Protein AF-A0A1E1W9E9-F1 (afdb_monomer)

Mean predicted aligned error: 6.38 Å

InterPro domains:
  IPR001298 Filamin/ABP280 repeat [SM00557] (3-103)
  IPR013783 Immunoglobulin-like fold [G3DSA:2.60.40.10] (2-105)
  IPR014756 Immunoglobulin E-set [SSF81296] (5-103)
  IPR017868 Filamin/ABP280 repeat-like [PF00630] (10-96)
  IPR017868 Filamin/ABP280 repeat-like [PS50194] (1-100)

Sequence (106 aa):
VSAPARVIGAGAGETPDKVSVGDAYTFSVDSPASPHVEVLGPARRPVPVQVSAEETIGENEASKRYTISFVPVDVGDHSIEVRAGAMGGHVEGSPFLVKAYSAARV

Solvent-accessible surface area (backbone atoms only — not comparable to full-atom values): 5953 Å² total; per-residue (Å²): 132,82,61,84,31,29,55,39,92,45,48,86,56,99,60,65,42,76,44,44,42,74,43,76,48,70,36,35,31,43,22,67,50,73,63,38,73,47,36,28,39,68,85,69,44,80,45,74,69,47,80,44,81,45,87,65,93,56,99,55,92,54,55,36,41,32,44,36,36,35,55,44,84,56,71,36,54,26,44,39,42,38,20,51,23,94,88,44,59,68,21,50,61,40,68,35,47,38,38,26,38,65,68,90,74,114

Secondary structure (DSSP, 8-state):
-PPPPEEESSS-SSSPEEEETTSPEEEEEEESSPPEEEEE-TTS-B--EEEEEE---SS-TT-EEEEEEE---SSEEEEEEEESSSS--BPBT-SEEEEEE-GGG-

Foldseek 3Di:
DQDFKAKAPALPDPDHAEDEAQDKDKTKMKAQDFKDKWKADPVRDTFDKDKDWDAPPDPPNRITMIMMITGHHDFAKMWMFIARDDPGDTGHSPTGIYGYDHPVVD

pLDDT: mean 84.81, std 14.07, range [47.34, 97.38]

Organism: Pectinophora gossypiella (NCBI:txid13191)

Radius of gyration: 14.18 Å; Cα contacts (8 Å, |Δi|>4): 255; chains: 1; bounding box: 40×26×45 Å

Nearest PDB structures (foldseek):
  7xad-assembly1_A  TM=7.398E-01  e=1.220E-01  Homo sapiens
  8aom-assembly1_A  TM=7.118E-01  e=7.169E-02  Homo sapiens
  7tps-assembly1_B  TM=6.096E-01  e=7.560E-02  Homo sapiens
  7ram-assembly1_D  TM=5.061E-01  e=7.973E-02  Homo sapiens
  7xad-assembly4_H  TM=5.545E-01  e=1.771E-01  Homo sapiens

Structure (mmCIF, N/CA/C/O backbone):
data_AF-A0A1E1W9E9-F1
#
_entry.id   AF-A0A1E1W9E9-F1
#
loop_
_atom_site.group_PDB
_atom_site.id
_atom_site.type_symbol
_atom_site.label_atom_id
_atom_site.label_alt_id
_atom_site.label_comp_id
_atom_site.label_asym_id
_atom_site.label_entity_id
_atom_site.label_seq_id
_atom_site.pdbx_PDB_ins_code
_atom_site.Cartn_x
_atom_site.Cartn_y
_atom_site.Cartn_z
_atom_site.occupancy
_atom_site.B_iso_or_equiv
_atom_site.auth_seq_id
_atom_site.auth_comp_id
_atom_site.auth_asym_id
_atom_site.auth_atom_id
_atom_site.pdbx_PDB_model_num
ATOM 1 N N . VAL A 1 1 ? 14.653 -7.912 -22.695 1.00 47.34 1 VAL 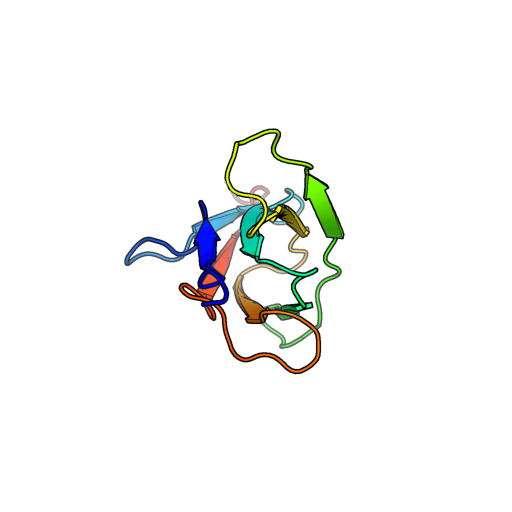A N 1
ATOM 2 C CA . VAL A 1 1 ? 13.427 -8.265 -21.943 1.00 47.34 1 VAL A CA 1
ATOM 3 C C . VAL A 1 1 ? 13.318 -7.284 -20.788 1.00 47.34 1 VAL A C 1
ATOM 5 O O . VAL A 1 1 ? 14.333 -7.055 -20.146 1.00 47.34 1 VAL A O 1
ATOM 8 N N . SER A 1 2 ? 12.187 -6.600 -20.604 1.00 52.44 2 SER A N 1
ATOM 9 C CA . SER A 1 2 ? 12.008 -5.735 -19.427 1.00 52.44 2 SER A CA 1
ATOM 10 C C . SER A 1 2 ? 11.848 -6.647 -18.210 1.00 52.44 2 SER A C 1
ATOM 12 O O . SER A 1 2 ? 11.147 -7.655 -18.309 1.00 52.44 2 SER A O 1
ATOM 14 N N . ALA A 1 3 ? 12.560 -6.377 -17.119 1.00 58.84 3 ALA A N 1
ATOM 15 C CA . ALA A 1 3 ? 12.430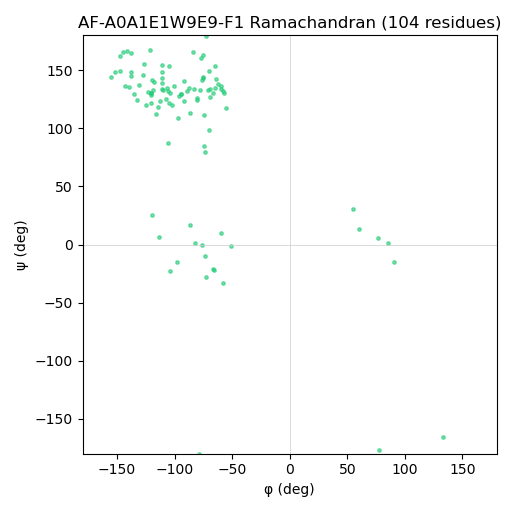 -7.171 -15.904 1.00 58.84 3 ALA A CA 1
ATOM 16 C C . ALA A 1 3 ? 10.988 -7.059 -15.364 1.00 58.84 3 ALA A C 1
ATOM 18 O O . ALA A 1 3 ? 10.414 -5.966 -15.409 1.00 58.84 3 ALA A O 1
ATOM 19 N N . PRO A 1 4 ? 10.373 -8.159 -14.894 1.00 72.12 4 PRO A N 1
ATOM 20 C CA . PRO A 1 4 ? 9.010 -8.114 -14.381 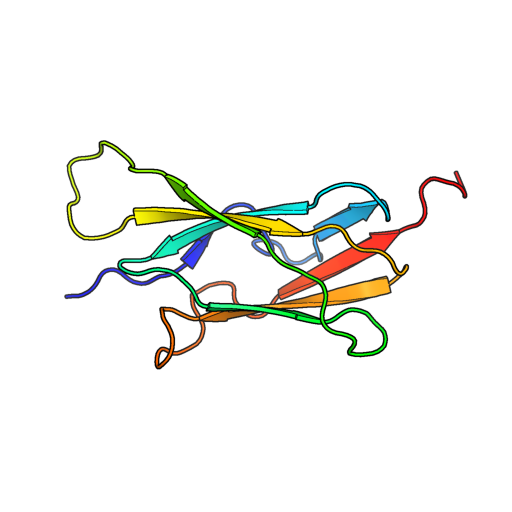1.00 72.12 4 PRO A CA 1
ATOM 21 C C . PRO A 1 4 ? 8.960 -7.286 -13.092 1.00 72.12 4 PRO A C 1
ATOM 23 O O . PRO A 1 4 ? 9.759 -7.493 -12.180 1.00 72.12 4 PRO A O 1
ATOM 26 N N . ALA A 1 5 ? 8.017 -6.345 -13.027 1.00 86.81 5 ALA A N 1
ATOM 27 C CA . ALA A 1 5 ? 7.777 -5.564 -11.823 1.00 86.81 5 ALA A CA 1
ATOM 28 C C . ALA A 1 5 ? 7.016 -6.398 -10.780 1.00 86.81 5 ALA A C 1
ATOM 30 O O . ALA A 1 5 ? 6.109 -7.157 -11.140 1.00 86.81 5 ALA A O 1
ATOM 31 N N . ARG A 1 6 ? 7.354 -6.242 -9.495 1.00 89.81 6 ARG A N 1
ATOM 32 C CA . ARG A 1 6 ? 6.777 -7.035 -8.393 1.00 89.81 6 ARG A CA 1
ATOM 33 C C . ARG A 1 6 ? 6.761 -6.294 -7.060 1.00 89.81 6 ARG A C 1
ATOM 35 O O . ARG A 1 6 ? 7.670 -5.513 -6.777 1.00 89.81 6 ARG A O 1
ATOM 42 N N . VAL A 1 7 ? 5.757 -6.581 -6.235 1.00 90.75 7 VAL A N 1
ATOM 43 C CA . VAL A 1 7 ? 5.676 -6.152 -4.829 1.00 90.75 7 VAL A CA 1
ATOM 44 C C . VAL A 1 7 ? 6.618 -6.998 -3.964 1.00 90.75 7 VAL A C 1
ATOM 46 O O . VAL A 1 7 ? 6.817 -8.185 -4.212 1.00 90.75 7 VAL A O 1
ATOM 49 N N . ILE A 1 8 ? 7.223 -6.380 -2.950 1.00 88.81 8 ILE A N 1
ATOM 50 C CA . ILE A 1 8 ? 8.216 -6.975 -2.054 1.00 88.81 8 ILE A CA 1
ATOM 51 C C . ILE A 1 8 ? 7.887 -6.587 -0.617 1.00 88.81 8 ILE A C 1
ATOM 53 O O . ILE A 1 8 ? 7.718 -5.410 -0.299 1.00 88.81 8 ILE A O 1
ATOM 57 N N . GLY A 1 9 ? 7.843 -7.590 0.261 1.00 79.06 9 GLY A N 1
ATOM 58 C CA . GLY A 1 9 ? 7.606 -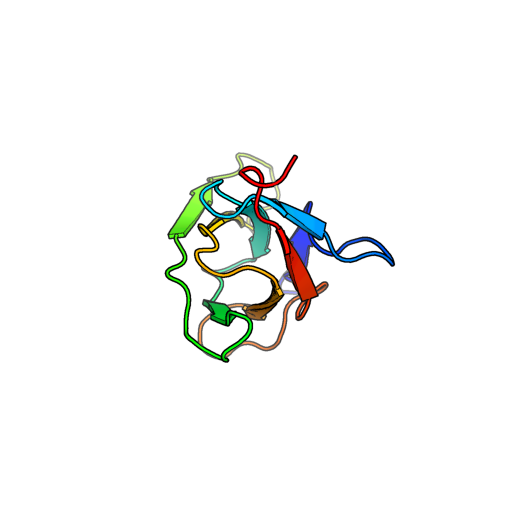7.392 1.692 1.00 79.06 9 GLY A CA 1
ATOM 59 C C . GLY A 1 9 ? 6.150 -7.108 2.068 1.00 79.06 9 GLY A C 1
ATOM 60 O O . GLY A 1 9 ? 5.892 -6.861 3.238 1.00 79.06 9 GLY A O 1
ATOM 61 N N . ALA A 1 10 ? 5.220 -7.169 1.111 1.00 78.00 10 ALA A N 1
ATOM 62 C CA . ALA A 1 10 ? 3.789 -6.986 1.328 1.00 78.00 10 ALA A CA 1
ATOM 63 C C . ALA A 1 10 ? 2.966 -8.003 0.542 1.00 78.00 10 ALA A C 1
ATOM 65 O O . ALA A 1 10 ? 3.351 -8.375 -0.569 1.00 78.00 10 ALA A O 1
ATOM 66 N N . GLY A 1 11 ? 1.847 -8.450 1.120 1.00 63.34 11 GLY A N 1
ATOM 67 C CA . GLY A 1 11 ? 0.859 -9.290 0.426 1.00 63.34 11 GLY A CA 1
ATOM 68 C C . GLY A 1 11 ? 1.388 -10.639 -0.090 1.00 63.34 11 GLY A C 1
ATOM 69 O O . GLY A 1 11 ? 0.729 -11.289 -0.893 1.00 63.34 11 GLY A O 1
ATOM 70 N N . ALA A 1 12 ? 2.574 -11.066 0.356 1.00 58.44 12 ALA A N 1
ATOM 71 C CA . ALA A 1 12 ? 3.251 -12.278 -0.110 1.00 58.44 12 ALA A CA 1
ATOM 72 C C . ALA A 1 12 ? 2.752 -13.569 0.575 1.00 58.44 12 ALA A C 1
ATOM 74 O O . ALA A 1 12 ? 3.286 -14.646 0.317 1.00 58.44 12 ALA A O 1
ATOM 75 N N . GLY A 1 13 ? 1.763 -13.468 1.469 1.00 63.09 13 GLY A N 1
ATOM 76 C CA . GLY A 1 13 ? 1.211 -14.587 2.233 1.00 63.09 13 GLY A CA 1
ATOM 77 C C . GLY A 1 13 ? -0.286 -14.794 2.005 1.00 63.09 13 GLY A C 1
ATOM 78 O O . GLY A 1 13 ? -0.980 -13.936 1.471 1.00 63.09 13 GLY A O 1
ATOM 79 N N . GLU A 1 14 ? -0.799 -15.941 2.459 1.00 70.38 14 GLU A N 1
ATOM 80 C CA . GLU A 1 14 ? -2.234 -16.277 2.400 1.00 70.38 14 GLU A CA 1
ATOM 81 C C . GLU A 1 14 ? -3.095 -15.377 3.303 1.00 70.38 14 GLU A C 1
ATOM 83 O O . GLU A 1 14 ? -4.304 -15.255 3.109 1.00 70.38 14 GLU A O 1
ATOM 88 N N . THR A 1 15 ? -2.481 -14.740 4.304 1.00 76.62 15 THR A N 1
ATOM 89 C CA . THR A 1 15 ? -3.152 -13.812 5.215 1.00 76.62 15 THR A CA 1
ATOM 90 C C . THR A 1 15 ? -2.872 -12.363 4.830 1.00 76.62 15 THR A C 1
ATOM 92 O O . THR A 1 15 ? -1.708 -12.036 4.601 1.00 76.62 15 THR A O 1
ATOM 95 N N . PRO A 1 16 ? -3.885 -11.476 4.845 1.00 81.81 16 PRO A N 1
ATOM 96 C CA . PRO A 1 16 ? -3.666 -10.056 4.615 1.00 81.81 16 PRO A CA 1
ATOM 97 C C . PRO A 1 16 ? -2.791 -9.467 5.721 1.00 81.81 16 PRO A C 1
ATOM 99 O O . PRO A 1 16 ? -2.945 -9.805 6.904 1.00 81.81 16 PRO A O 1
ATOM 102 N N . ASP A 1 17 ? -1.918 -8.547 5.330 1.00 89.12 17 ASP A N 1
ATOM 103 C CA . ASP A 1 17 ? -1.057 -7.842 6.269 1.00 89.12 17 ASP A CA 1
ATOM 104 C C . ASP A 1 17 ? -1.895 -6.986 7.218 1.00 89.12 17 ASP A C 1
ATOM 106 O O . ASP A 1 17 ? -3.009 -6.566 6.896 1.00 89.12 17 ASP A O 1
ATOM 110 N N . LYS A 1 18 ? -1.372 -6.735 8.418 1.00 91.50 18 LYS A N 1
ATOM 111 C CA . LYS A 1 18 ? -2.069 -5.978 9.462 1.00 91.50 18 LYS A CA 1
ATOM 112 C C . LYS A 1 18 ? -1.274 -4.739 9.831 1.00 91.50 18 LYS A C 1
ATOM 114 O O . LYS A 1 18 ? -0.055 -4.804 9.944 1.00 91.50 18 LYS A O 1
ATOM 119 N N . VAL A 1 19 ? -1.974 -3.640 10.077 1.00 93.31 19 VAL A N 1
ATOM 120 C CA . VAL A 1 19 ? -1.370 -2.371 10.503 1.00 93.31 19 VAL A CA 1
ATOM 121 C C . VAL A 1 19 ? -2.313 -1.618 11.438 1.00 93.31 19 VAL A C 1
ATOM 123 O O . VAL A 1 19 ? -3.534 -1.742 11.320 1.00 93.31 19 VAL A O 1
ATOM 126 N N . SER A 1 20 ? -1.780 -0.842 12.379 1.00 93.94 20 SER A N 1
ATOM 127 C CA . SER A 1 20 ? -2.617 0.035 13.197 1.00 93.94 20 SER A CA 1
ATOM 128 C C . SER A 1 20 ? -3.058 1.261 12.394 1.00 93.94 20 SER A C 1
ATOM 130 O O . SER A 1 20 ? -2.287 1.840 11.633 1.00 93.94 20 SER A O 1
ATOM 132 N N . VAL A 1 21 ? -4.288 1.717 12.607 1.00 94.00 21 VAL A N 1
ATOM 133 C CA . VAL A 1 21 ? -4.728 3.042 12.157 1.00 94.00 21 VAL A CA 1
ATOM 134 C C . VAL A 1 21 ? -3.809 4.106 12.758 1.00 94.00 21 VAL A C 1
ATOM 136 O O . VAL A 1 21 ? -3.583 4.106 13.968 1.00 94.00 21 VAL A O 1
ATOM 139 N N . GLY A 1 22 ? -3.315 5.012 11.915 1.00 93.38 22 GLY A N 1
ATOM 140 C CA . GLY A 1 22 ? -2.368 6.063 12.297 1.00 93.38 22 GLY A CA 1
ATOM 141 C C . GLY A 1 22 ? -0.888 5.685 12.170 1.00 93.38 22 GLY A C 1
ATOM 142 O O . GLY A 1 22 ? -0.057 6.591 12.121 1.00 93.38 22 GLY A O 1
ATOM 143 N N . ASP A 1 23 ? -0.558 4.398 12.029 1.00 93.88 23 ASP A N 1
ATOM 144 C CA . ASP A 1 23 ? 0.813 3.943 11.785 1.00 93.88 23 ASP A CA 1
ATOM 145 C C . ASP A 1 23 ? 1.077 3.826 10.279 1.00 93.88 23 ASP A C 1
ATOM 147 O O . ASP A 1 23 ? 0.221 3.383 9.512 1.00 93.88 23 ASP A O 1
ATOM 151 N N . ALA A 1 24 ? 2.274 4.208 9.833 1.00 94.06 24 ALA A N 1
ATOM 152 C CA . ALA A 1 24 ? 2.646 4.067 8.430 1.00 94.06 24 ALA A CA 1
ATOM 153 C C . ALA A 1 24 ? 2.820 2.588 8.056 1.00 94.06 24 ALA A C 1
ATOM 155 O O . ALA A 1 24 ? 3.603 1.867 8.675 1.00 94.06 24 ALA A O 1
ATOM 156 N N . TYR A 1 25 ? 2.128 2.158 7.004 1.00 95.00 25 TYR A N 1
ATOM 157 C CA . TYR A 1 25 ? 2.390 0.893 6.332 1.00 95.00 25 TYR A CA 1
ATOM 158 C C . TYR A 1 25 ? 3.327 1.138 5.151 1.00 95.00 25 TYR A C 1
ATOM 160 O O . TYR A 1 25 ? 3.052 2.012 4.326 1.00 95.00 25 TYR A O 1
ATOM 168 N N . THR A 1 26 ? 4.404 0.359 5.060 1.00 94.12 26 THR A N 1
ATOM 169 C CA . THR A 1 26 ? 5.455 0.530 4.051 1.00 94.12 26 THR A CA 1
ATOM 170 C C . THR A 1 26 ? 5.764 -0.792 3.369 1.00 94.12 26 THR A C 1
ATOM 172 O O . THR A 1 26 ? 5.902 -1.816 4.035 1.00 94.12 26 THR A O 1
ATOM 175 N N . PHE A 1 27 ? 5.925 -0.760 2.050 1.00 93.75 27 PHE A N 1
ATOM 176 C CA . PHE A 1 27 ? 6.349 -1.905 1.250 1.00 93.75 27 PHE A CA 1
ATOM 177 C C . PHE A 1 27 ? 7.224 -1.463 0.082 1.00 93.75 27 PHE A C 1
ATOM 179 O O . PHE A 1 27 ? 7.273 -0.280 -0.257 1.00 93.75 27 PHE A O 1
ATOM 186 N N . SER A 1 28 ? 7.916 -2.410 -0.548 1.00 92.56 28 SER A N 1
ATOM 187 C CA . SER A 1 28 ? 8.784 -2.110 -1.685 1.00 92.56 28 SER A CA 1
ATOM 188 C C . SER A 1 28 ? 8.228 -2.677 -2.985 1.00 92.56 28 SER A C 1
ATOM 190 O O . SER A 1 28 ? 7.494 -3.660 -2.994 1.00 92.56 28 SER A O 1
ATOM 192 N N . VAL A 1 29 ? 8.596 -2.068 -4.105 1.00 91.50 29 VAL A N 1
ATOM 193 C CA . VAL A 1 29 ? 8.268 -2.537 -5.451 1.00 91.50 29 VAL A CA 1
ATOM 194 C C . VAL A 1 29 ? 9.538 -2.509 -6.284 1.00 91.50 29 VAL A C 1
ATOM 196 O O . VAL A 1 29 ? 10.171 -1.462 -6.415 1.00 91.50 29 VAL A O 1
ATOM 199 N N . ASP A 1 30 ? 9.893 -3.648 -6.867 1.00 89.44 30 ASP A N 1
ATOM 200 C CA . ASP A 1 30 ? 10.854 -3.673 -7.967 1.00 89.44 30 ASP A CA 1
ATOM 201 C C . ASP A 1 30 ? 10.133 -3.297 -9.244 1.00 89.44 30 ASP A C 1
ATOM 203 O O . ASP A 1 30 ? 9.140 -3.929 -9.604 1.00 89.44 30 ASP A O 1
ATOM 207 N N . SER A 1 31 ? 10.623 -2.275 -9.935 1.00 86.81 31 SER A N 1
ATOM 208 C CA . SER A 1 31 ? 10.068 -1.867 -11.219 1.00 86.81 31 SER A CA 1
ATOM 209 C C . SER A 1 31 ? 11.118 -1.133 -12.060 1.00 86.81 31 SER A C 1
ATOM 211 O O . SER A 1 31 ? 11.926 -0.378 -11.520 1.00 86.81 31 SER A O 1
ATOM 213 N N . PRO A 1 32 ? 11.124 -1.300 -13.393 1.00 83.06 32 PRO A N 1
ATOM 214 C CA . PRO A 1 32 ? 11.984 -0.518 -14.288 1.00 83.06 32 PRO A CA 1
ATOM 215 C C . PRO A 1 32 ? 11.622 0.979 -14.321 1.00 83.06 32 PRO A C 1
ATOM 217 O O . PRO A 1 32 ? 12.447 1.810 -14.692 1.00 83.06 32 PRO A O 1
ATOM 220 N N . ALA A 1 33 ? 10.386 1.331 -13.954 1.00 85.94 33 ALA A N 1
ATOM 221 C CA . ALA A 1 33 ? 9.866 2.697 -13.962 1.00 85.94 33 ALA A CA 1
ATOM 222 C C . ALA A 1 33 ? 9.045 2.990 -12.701 1.00 85.94 33 ALA A C 1
ATOM 224 O O . ALA A 1 33 ? 8.611 2.066 -12.013 1.00 85.94 33 ALA A O 1
ATOM 225 N N . SER A 1 34 ? 8.786 4.274 -12.432 1.00 88.81 34 SER A N 1
ATOM 226 C CA . SER A 1 34 ? 7.989 4.701 -11.276 1.00 88.81 34 SER A CA 1
ATOM 227 C C . SER A 1 34 ? 6.622 4.011 -11.286 1.00 88.81 34 SER A C 1
ATOM 229 O O . SER A 1 34 ? 5.866 4.219 -12.240 1.00 88.81 34 SER A O 1
ATOM 231 N N . PRO A 1 35 ? 6.289 3.187 -10.277 1.00 91.94 35 PRO A N 1
ATOM 232 C CA . PRO A 1 35 ? 5.016 2.490 -10.244 1.00 91.94 35 PRO A CA 1
ATOM 233 C C . PRO A 1 35 ? 3.875 3.477 -9.991 1.00 91.94 35 PRO A C 1
ATOM 235 O O . PRO A 1 35 ? 4.046 4.483 -9.300 1.00 91.94 35 PRO A O 1
ATOM 238 N N . HIS A 1 36 ? 2.701 3.171 -10.540 1.00 93.44 36 HIS A N 1
ATOM 239 C CA . HIS A 1 36 ? 1.464 3.844 -10.162 1.00 93.44 36 HIS A CA 1
ATOM 240 C C . HIS A 1 36 ? 0.809 3.042 -9.040 1.00 93.44 36 HIS A C 1
ATOM 242 O O . HIS A 1 36 ? 0.556 1.847 -9.214 1.00 93.44 36 HIS A O 1
ATOM 248 N N . VAL A 1 37 ? 0.557 3.689 -7.902 1.00 95.00 37 VAL A N 1
ATOM 249 C CA . VAL A 1 37 ? -0.039 3.052 -6.726 1.00 95.00 37 VAL A CA 1
ATOM 250 C C . VAL A 1 37 ? -1.341 3.745 -6.376 1.00 95.00 37 VAL A C 1
ATOM 252 O O . VAL A 1 37 ? -1.382 4.966 -6.249 1.00 95.00 37 VAL A O 1
ATOM 255 N N . GLU A 1 38 ? -2.385 2.952 -6.184 1.00 95.56 38 GLU A N 1
ATOM 256 C CA . GLU A 1 38 ? -3.673 3.405 -5.683 1.00 95.56 38 GLU A CA 1
ATOM 257 C C . GLU A 1 38 ? -4.026 2.619 -4.421 1.00 95.56 38 GLU A C 1
ATOM 259 O O . GLU A 1 38 ? -3.925 1.392 -4.386 1.00 95.56 38 GLU A O 1
ATOM 264 N N . VAL A 1 39 ? -4.420 3.341 -3.373 1.00 96.81 39 VAL A N 1
ATOM 265 C CA . VAL A 1 39 ? -4.857 2.755 -2.106 1.00 96.81 39 VAL A CA 1
ATOM 266 C C . VAL A 1 39 ? -6.284 3.204 -1.844 1.00 96.81 39 VAL A C 1
ATOM 268 O O . VAL A 1 39 ? -6.558 4.401 -1.750 1.00 96.81 39 VAL A O 1
ATOM 271 N N . LEU A 1 40 ? -7.191 2.242 -1.703 1.00 97.38 40 LEU A N 1
ATOM 272 C CA . LEU A 1 40 ? -8.590 2.483 -1.370 1.00 97.38 40 LEU A CA 1
ATOM 273 C C . LEU A 1 40 ? -8.887 1.935 0.021 1.00 97.38 40 LEU A C 1
ATOM 275 O O . LEU A 1 40 ? -8.698 0.748 0.276 1.00 97.38 40 LEU A O 1
ATOM 279 N N . GLY A 1 41 ? -9.383 2.790 0.910 1.00 95.75 41 GLY A N 1
ATOM 280 C CA . GLY A 1 41 ? -9.864 2.376 2.224 1.00 95.75 41 GLY A CA 1
ATOM 281 C C . GLY A 1 41 ? -11.200 1.616 2.168 1.00 95.75 41 GLY A C 1
ATOM 282 O O . GLY A 1 41 ? -11.809 1.491 1.100 1.00 95.75 41 GLY A O 1
ATOM 283 N N . PRO A 1 42 ? -11.730 1.185 3.325 1.00 94.94 42 PRO A N 1
ATOM 284 C CA . PRO A 1 42 ? -12.923 0.333 3.418 1.00 94.94 42 PRO A CA 1
ATOM 285 C C . PRO A 1 42 ? -14.173 0.943 2.769 1.00 94.94 42 PRO A C 1
ATOM 287 O O . PRO A 1 42 ? -14.997 0.246 2.183 1.00 94.94 42 PRO A O 1
ATOM 290 N N . ALA A 1 43 ? -14.302 2.271 2.829 1.00 93.75 43 ALA A N 1
ATOM 291 C CA . ALA A 1 43 ? -15.388 3.023 2.201 1.00 93.75 43 ALA A CA 1
ATOM 292 C C . ALA A 1 43 ? -15.105 3.395 0.729 1.00 93.75 43 ALA A C 1
ATOM 294 O O . ALA A 1 43 ? -15.740 4.309 0.202 1.00 93.75 43 ALA A O 1
ATOM 295 N N . ARG A 1 44 ? -14.129 2.737 0.081 1.00 93.19 44 ARG A N 1
ATOM 296 C CA . ARG A 1 44 ? -13.597 3.069 -1.256 1.00 93.19 44 ARG A CA 1
ATOM 297 C C . ARG A 1 44 ? -13.114 4.515 -1.381 1.00 93.19 44 ARG A C 1
ATOM 299 O O . ARG A 1 44 ? -13.192 5.118 -2.447 1.00 93.19 44 ARG A O 1
ATOM 306 N N . ARG A 1 45 ? -12.637 5.087 -0.275 1.00 93.75 45 ARG A N 1
ATOM 307 C CA . ARG A 1 45 ? -12.042 6.425 -0.269 1.00 93.75 45 ARG A CA 1
ATOM 308 C C . ARG A 1 45 ? -10.554 6.312 -0.592 1.00 93.75 45 ARG A C 1
ATOM 310 O O . ARG A 1 45 ? -9.906 5.444 -0.005 1.00 93.75 45 ARG A O 1
ATOM 317 N N . PRO A 1 46 ? -10.016 7.159 -1.484 1.00 95.31 46 PRO A N 1
ATOM 318 C CA . PRO A 1 46 ? -8.594 7.152 -1.780 1.00 95.31 46 PRO A CA 1
ATOM 319 C C . PRO A 1 46 ? -7.795 7.563 -0.543 1.00 95.31 46 PRO A C 1
ATOM 321 O O . PRO A 1 46 ? -8.145 8.530 0.140 1.00 95.31 46 PRO A O 1
ATOM 324 N N . VAL A 1 47 ? -6.724 6.825 -0.267 1.00 96.19 47 VAL A N 1
ATOM 325 C CA . VAL A 1 47 ? -5.769 7.121 0.801 1.00 96.19 47 VAL A CA 1
ATOM 326 C C . VAL A 1 47 ? -4.500 7.696 0.167 1.00 96.19 47 VAL A C 1
ATOM 328 O O . VAL A 1 47 ? -3.989 7.108 -0.789 1.00 96.19 47 VAL A O 1
ATOM 331 N N . PRO A 1 48 ? -3.980 8.838 0.656 1.00 96.31 48 PRO A N 1
ATOM 332 C CA . PRO A 1 48 ? -2.742 9.409 0.143 1.00 96.31 48 PRO A CA 1
ATOM 333 C C . PRO A 1 48 ? -1.581 8.424 0.272 1.00 96.31 48 PRO A C 1
ATOM 335 O O . PRO A 1 48 ? -1.352 7.857 1.340 1.00 96.31 48 PRO A O 1
ATOM 338 N N . VAL A 1 49 ? -0.834 8.264 -0.816 1.00 96.19 49 VAL A N 1
ATOM 339 C CA . VAL A 1 49 ? 0.328 7.383 -0.895 1.00 96.19 49 VAL A CA 1
ATOM 340 C C . VAL A 1 49 ? 1.575 8.201 -1.200 1.00 96.19 49 VAL A C 1
ATOM 342 O O . VAL A 1 49 ? 1.545 9.143 -1.996 1.00 96.19 49 VAL A O 1
ATOM 345 N N . GLN A 1 50 ? 2.678 7.844 -0.557 1.00 95.69 50 GLN A N 1
ATOM 346 C CA . GLN A 1 50 ? 3.999 8.383 -0.834 1.00 95.69 50 GLN A CA 1
ATOM 347 C C . GLN A 1 50 ? 4.812 7.318 -1.562 1.00 95.69 50 GLN A C 1
ATOM 349 O O . GLN A 1 50 ? 4.810 6.151 -1.177 1.00 95.69 50 GLN A O 1
ATOM 354 N N . VAL A 1 51 ? 5.499 7.723 -2.628 1.00 94.06 51 VAL A N 1
ATOM 355 C CA . VAL A 1 51 ? 6.375 6.850 -3.410 1.00 94.06 51 VAL A CA 1
ATOM 356 C C . VAL A 1 51 ? 7.752 7.495 -3.454 1.00 94.06 51 VAL A C 1
ATOM 358 O O . VAL A 1 51 ? 7.901 8.611 -3.951 1.00 94.06 51 VAL A O 1
ATOM 361 N N . SER A 1 52 ? 8.747 6.780 -2.945 1.00 92.44 52 SER A N 1
ATOM 362 C CA . SER A 1 52 ? 10.148 7.196 -2.915 1.00 92.44 52 SER A CA 1
ATOM 363 C C . SER A 1 52 ? 10.977 6.201 -3.716 1.00 92.44 52 SER A C 1
ATOM 365 O O . SER A 1 52 ? 10.820 4.995 -3.557 1.00 92.44 52 SER A O 1
ATOM 367 N N . ALA A 1 53 ? 11.849 6.683 -4.596 1.00 87.19 53 ALA A N 1
ATOM 368 C CA . ALA A 1 53 ? 12.771 5.820 -5.326 1.00 87.19 53 ALA A CA 1
ATOM 369 C C . ALA A 1 53 ? 14.068 5.656 -4.527 1.00 87.19 53 ALA A C 1
ATOM 371 O O . ALA A 1 53 ? 14.652 6.652 -4.100 1.00 87.19 53 ALA A O 1
ATOM 372 N N . GLU A 1 54 ? 14.533 4.422 -4.372 1.00 80.00 54 GLU A N 1
ATOM 373 C CA . GLU A 1 54 ? 15.882 4.125 -3.903 1.00 80.00 54 GLU A CA 1
ATOM 374 C C . GLU A 1 54 ? 16.725 3.665 -5.093 1.00 80.00 54 GLU A C 1
ATOM 376 O O . GLU A 1 54 ? 16.408 2.689 -5.785 1.00 80.00 54 GLU A O 1
ATOM 381 N N . GLU A 1 55 ? 17.820 4.380 -5.350 1.00 65.44 55 GLU A N 1
ATOM 382 C CA . GLU A 1 55 ? 18.831 3.930 -6.300 1.00 65.44 55 GLU A CA 1
ATOM 383 C C . GLU A 1 55 ? 19.553 2.732 -5.691 1.00 65.44 55 GLU A C 1
ATOM 385 O O . GLU A 1 55 ? 20.437 2.860 -4.846 1.00 65.44 55 GLU A O 1
ATOM 390 N N . THR A 1 56 ? 19.143 1.532 -6.091 1.00 58.22 56 THR A N 1
ATOM 391 C CA . THR A 1 56 ? 19.870 0.328 -5.708 1.00 58.22 56 THR A CA 1
ATOM 392 C C . THR A 1 56 ? 21.151 0.279 -6.537 1.00 58.22 56 THR A C 1
ATOM 394 O O . THR A 1 56 ? 21.100 0.089 -7.749 1.00 58.22 56 THR A O 1
ATOM 397 N N . ILE A 1 57 ? 22.302 0.463 -5.886 1.00 52.66 57 ILE A N 1
ATOM 398 C CA . ILE A 1 57 ? 23.627 0.252 -6.483 1.00 52.66 57 ILE A CA 1
ATOM 399 C C . ILE A 1 57 ? 23.833 -1.266 -6.602 1.00 52.66 57 ILE A C 1
ATOM 401 O O . ILE A 1 57 ? 24.435 -1.900 -5.742 1.00 52.66 57 ILE A O 1
ATOM 405 N N . GLY A 1 58 ? 23.244 -1.878 -7.623 1.00 53.78 58 GLY A N 1
ATOM 406 C CA . GLY A 1 58 ? 23.398 -3.297 -7.924 1.00 53.78 58 GLY A CA 1
ATOM 407 C C . GLY A 1 58 ? 23.428 -3.487 -9.431 1.00 53.78 58 GLY A C 1
ATOM 408 O O . GLY A 1 58 ? 22.636 -2.878 -10.138 1.00 53.78 58 GLY A O 1
ATOM 409 N N . GLU A 1 59 ? 24.345 -4.323 -9.913 1.00 52.56 59 GLU A N 1
ATOM 410 C CA . GLU A 1 59 ? 24.807 -4.474 -11.308 1.00 52.56 59 GLU A CA 1
ATOM 411 C C . GLU A 1 59 ? 23.731 -4.861 -12.358 1.00 52.56 59 GLU A C 1
ATOM 413 O O . GLU A 1 59 ? 24.057 -5.152 -13.506 1.00 52.56 59 GLU A O 1
ATOM 418 N N . ASN A 1 60 ? 22.441 -4.833 -12.011 1.00 51.03 60 ASN A N 1
ATOM 419 C CA . ASN A 1 60 ? 21.320 -4.987 -12.936 1.00 51.03 60 ASN A CA 1
ATOM 420 C C . ASN A 1 60 ? 20.623 -3.639 -13.192 1.00 51.03 60 ASN A C 1
ATOM 422 O O . ASN A 1 60 ? 19.597 -3.328 -12.592 1.00 51.03 60 ASN A O 1
ATOM 426 N N . GLU A 1 61 ? 21.134 -2.902 -14.179 1.00 55.59 61 GLU A N 1
ATOM 427 C CA . GLU A 1 61 ? 20.613 -1.645 -14.767 1.00 55.59 61 GLU A CA 1
ATOM 428 C C . GLU A 1 61 ? 19.122 -1.654 -15.200 1.00 55.59 61 GLU A C 1
ATOM 430 O O . GLU A 1 61 ? 18.608 -0.655 -15.697 1.00 55.59 61 GLU A O 1
ATOM 435 N N . ALA A 1 62 ? 18.394 -2.766 -15.050 1.00 63.12 62 ALA A N 1
ATOM 436 C CA . ALA A 1 62 ? 17.038 -2.928 -15.572 1.00 63.12 62 ALA A CA 1
ATOM 437 C C . ALA A 1 62 ? 15.905 -2.688 -14.556 1.00 63.12 62 ALA A C 1
ATOM 439 O O . ALA A 1 62 ? 14.757 -2.585 -14.983 1.00 63.12 62 ALA A O 1
ATOM 440 N N . SER A 1 63 ? 16.154 -2.652 -13.239 1.00 67.81 63 SER A N 1
ATOM 441 C CA . SER A 1 63 ? 15.094 -2.482 -12.219 1.00 67.81 63 SER A CA 1
ATOM 442 C C . SER A 1 63 ? 15.535 -1.557 -11.092 1.00 67.81 63 SER A C 1
ATOM 444 O O . SER A 1 63 ? 16.637 -1.699 -10.575 1.00 67.81 63 SER A O 1
ATOM 446 N N . LYS A 1 64 ? 14.657 -0.638 -10.684 1.00 83.50 64 LYS A N 1
ATOM 447 C CA . LYS A 1 64 ? 14.832 0.218 -9.506 1.00 83.50 64 LYS A CA 1
ATOM 448 C C . LYS A 1 64 ? 13.934 -0.274 -8.379 1.00 83.50 64 LYS A C 1
ATOM 450 O O . LYS A 1 64 ? 12.875 -0.855 -8.640 1.00 83.50 64 LYS A O 1
ATOM 455 N N . ARG A 1 65 ? 14.333 -0.001 -7.137 1.00 88.38 65 ARG A N 1
ATOM 456 C CA . ARG A 1 65 ? 13.483 -0.238 -5.975 1.00 88.38 65 ARG A CA 1
ATOM 457 C C . ARG A 1 65 ? 12.728 1.030 -5.616 1.00 88.38 65 ARG A C 1
ATOM 459 O O . ARG A 1 65 ? 13.314 2.097 -5.463 1.00 88.38 65 ARG A O 1
ATOM 466 N N . TYR A 1 66 ? 11.422 0.899 -5.464 1.00 91.75 66 TYR A N 1
ATOM 467 C CA . TYR A 1 66 ? 10.553 1.951 -4.966 1.00 91.75 66 TYR A CA 1
ATOM 468 C C . TYR A 1 66 ? 10.044 1.555 -3.593 1.00 91.75 66 TYR A C 1
ATOM 470 O O . TYR A 1 66 ? 9.588 0.431 -3.411 1.00 91.75 66 TYR A O 1
ATOM 478 N N . THR A 1 67 ? 10.098 2.479 -2.650 1.00 93.56 67 THR A N 1
ATOM 479 C CA . THR A 1 67 ? 9.521 2.343 -1.319 1.00 93.56 67 THR A CA 1
ATOM 480 C C . THR A 1 67 ? 8.219 3.133 -1.290 1.00 93.56 67 THR A C 1
ATOM 482 O O . THR A 1 67 ? 8.191 4.330 -1.578 1.00 93.56 67 THR A O 1
ATOM 485 N N . ILE A 1 68 ? 7.127 2.430 -1.014 1.00 95.06 68 ILE A N 1
ATOM 486 C CA . ILE A 1 68 ? 5.764 2.942 -1.017 1.00 95.06 68 ILE A CA 1
ATOM 487 C C . ILE A 1 68 ? 5.291 2.973 0.429 1.00 95.06 68 ILE A C 1
ATOM 489 O O . ILE A 1 68 ? 5.425 1.970 1.128 1.00 95.06 68 ILE A O 1
ATOM 493 N N . SER A 1 69 ? 4.693 4.080 0.862 1.00 95.62 69 SER A N 1
ATOM 494 C CA . SER A 1 69 ? 4.077 4.172 2.183 1.00 95.62 69 SER A CA 1
ATOM 495 C C . SER A 1 69 ? 2.731 4.890 2.166 1.00 95.62 69 SER A C 1
ATOM 497 O O . SER A 1 69 ? 2.486 5.793 1.365 1.00 95.62 69 SER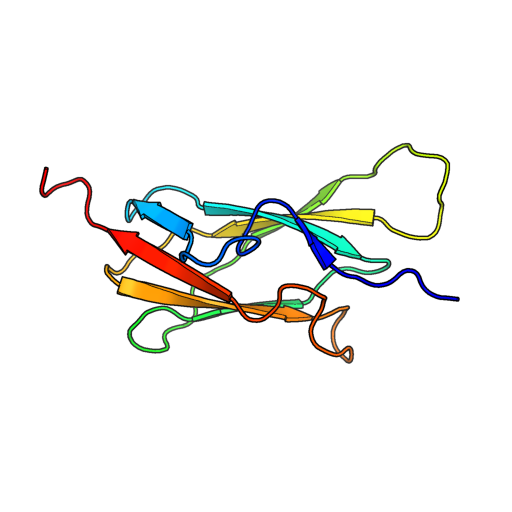 A O 1
ATOM 499 N N . PHE A 1 70 ? 1.841 4.488 3.068 1.00 96.44 70 PHE A N 1
ATOM 500 C CA . PHE A 1 70 ? 0.596 5.199 3.353 1.00 96.44 70 PHE A CA 1
ATOM 501 C C . PHE A 1 70 ? 0.222 5.040 4.828 1.00 96.44 70 PHE A C 1
ATOM 503 O O . PHE A 1 70 ? 0.708 4.137 5.509 1.00 96.44 70 PHE A O 1
ATOM 510 N N . VAL A 1 71 ? -0.660 5.907 5.322 1.00 96.50 71 VAL A N 1
ATOM 511 C CA . VAL A 1 71 ? -1.188 5.833 6.690 1.00 96.50 71 VAL A CA 1
ATOM 512 C C . VAL A 1 71 ? -2.694 5.567 6.615 1.00 96.50 71 VAL A C 1
ATOM 514 O O . VAL A 1 71 ? -3.430 6.436 6.137 1.00 96.50 71 VAL A O 1
ATOM 517 N N . PRO A 1 72 ? -3.185 4.391 7.044 1.00 94.88 72 PRO A N 1
ATOM 518 C CA . PRO A 1 72 ? -4.612 4.121 7.089 1.00 94.88 72 PRO A CA 1
ATOM 519 C C . PRO A 1 72 ? -5.268 4.965 8.180 1.00 94.88 72 PRO A C 1
ATOM 521 O O . PRO A 1 72 ? -4.788 5.034 9.314 1.00 94.88 72 PRO A O 1
ATOM 524 N N . VAL A 1 73 ? -6.392 5.586 7.829 1.00 92.56 73 VAL A N 1
ATOM 525 C CA . VAL A 1 73 ? -7.170 6.453 8.730 1.00 92.56 73 VAL A CA 1
ATOM 526 C C . VAL A 1 73 ? -8.440 5.781 9.248 1.00 92.56 73 VAL A C 1
ATOM 528 O O . VAL A 1 73 ? -8.938 6.139 10.312 1.00 92.56 73 VAL A O 1
ATOM 531 N N . ASP A 1 74 ? -8.937 4.779 8.525 1.00 93.31 74 ASP A N 1
ATOM 532 C CA . ASP A 1 74 ? -10.151 4.043 8.857 1.00 93.31 74 ASP A CA 1
ATOM 533 C C . ASP A 1 74 ? -9.808 2.608 9.269 1.00 93.31 74 ASP A C 1
ATOM 535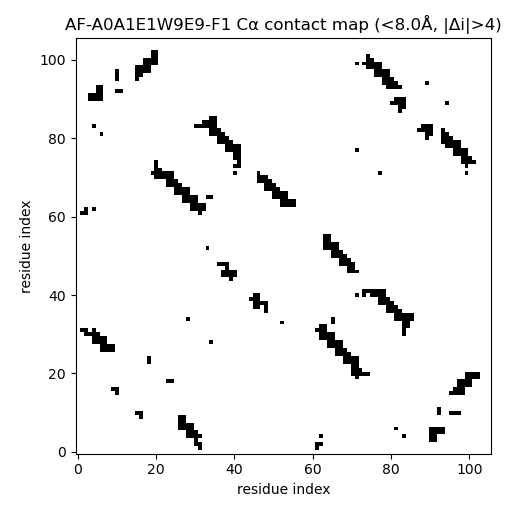 O O . ASP A 1 74 ? -8.854 2.012 8.780 1.00 93.31 74 ASP A O 1
ATOM 539 N N . VAL A 1 75 ? -10.599 2.016 10.163 1.00 94.88 75 VAL A N 1
ATOM 540 C CA . VAL A 1 75 ? -10.474 0.589 10.500 1.00 94.88 75 VAL A CA 1
ATOM 541 C C . VAL A 1 75 ? -11.121 -0.247 9.401 1.00 94.88 75 VAL A C 1
ATOM 543 O O . VAL A 1 75 ? -12.266 0.005 9.025 1.00 94.88 75 VAL A O 1
ATOM 546 N N . GLY A 1 76 ? -10.426 -1.288 8.948 1.00 94.88 76 GLY A N 1
ATOM 547 C CA . GLY A 1 76 ? -10.944 -2.248 7.979 1.00 94.88 76 GLY A CA 1
ATOM 548 C C . GLY A 1 76 ? -9.975 -2.548 6.843 1.00 94.88 76 GLY A C 1
ATOM 549 O O . GLY A 1 76 ? -8.783 -2.244 6.903 1.00 94.88 76 GLY A O 1
ATOM 550 N N . ASP A 1 77 ? -10.513 -3.175 5.803 1.00 95.56 77 ASP A N 1
ATOM 551 C CA . ASP A 1 77 ? -9.729 -3.661 4.676 1.00 95.56 77 ASP A CA 1
ATOM 552 C C . ASP A 1 77 ? -9.421 -2.516 3.701 1.00 95.56 77 ASP A C 1
ATOM 554 O O . ASP A 1 77 ? -10.316 -1.803 3.242 1.00 95.56 77 ASP A O 1
ATOM 558 N N . HIS A 1 78 ? -8.138 -2.347 3.405 1.00 96.19 78 HIS A N 1
ATOM 559 C CA . HIS A 1 78 ? -7.613 -1.436 2.399 1.00 96.19 78 HIS A CA 1
ATOM 560 C C . HIS A 1 78 ? -7.169 -2.256 1.195 1.00 96.19 78 HIS A C 1
ATOM 562 O O . HIS A 1 78 ? -6.462 -3.250 1.358 1.00 96.19 78 HIS A O 1
ATOM 568 N N . SER A 1 79 ? -7.578 -1.841 0.001 1.00 95.75 79 SER A N 1
ATOM 569 C CA . SER A 1 79 ? -7.162 -2.442 -1.265 1.00 95.75 79 SER A CA 1
ATOM 570 C C . SER A 1 79 ? -6.011 -1.646 -1.854 1.00 95.75 79 SER A C 1
ATOM 572 O O . SER A 1 79 ? -6.126 -0.429 -2.001 1.00 95.75 79 SER A O 1
ATOM 574 N N . ILE A 1 80 ? -4.922 -2.332 -2.192 1.00 96.12 80 ILE A N 1
ATOM 575 C CA . ILE A 1 80 ? -3.728 -1.732 -2.777 1.00 96.12 80 ILE A CA 1
ATOM 576 C C . ILE A 1 80 ? -3.577 -2.262 -4.198 1.00 96.12 80 ILE A C 1
ATOM 578 O O . ILE A 1 80 ? -3.396 -3.462 -4.416 1.00 96.12 80 ILE A O 1
ATOM 582 N N . GLU A 1 81 ? -3.625 -1.351 -5.163 1.00 94.88 81 GLU A N 1
ATOM 583 C CA . GLU A 1 81 ? -3.315 -1.622 -6.560 1.00 94.88 81 GLU A CA 1
ATOM 584 C C . GLU A 1 81 ? -1.970 -1.001 -6.920 1.00 94.88 81 GLU A C 1
ATOM 586 O O . GLU A 1 81 ? -1.757 0.200 -6.776 1.00 94.88 81 GLU A O 1
ATOM 591 N N . VAL A 1 82 ? -1.067 -1.825 -7.439 1.00 94.25 82 VAL A N 1
ATOM 592 C CA . VAL A 1 82 ? 0.239 -1.400 -7.953 1.00 94.25 82 VAL A CA 1
ATOM 593 C C . VAL A 1 82 ? 0.350 -1.780 -9.425 1.00 94.25 82 VAL A C 1
ATOM 595 O O . VAL A 1 82 ? 0.087 -2.933 -9.791 1.00 94.25 82 VAL A O 1
ATOM 598 N N . ARG A 1 83 ? 0.757 -0.821 -10.263 1.00 92.62 83 ARG A N 1
ATOM 599 C CA . ARG A 1 83 ? 0.952 -0.993 -11.710 1.00 92.62 83 ARG A CA 1
ATOM 600 C C . ARG A 1 83 ? 2.339 -0.541 -12.155 1.00 92.62 83 ARG A C 1
ATOM 602 O O . ARG A 1 83 ? 2.894 0.422 -11.620 1.00 92.62 83 ARG A O 1
ATOM 609 N N . ALA A 1 84 ? 2.889 -1.227 -13.156 1.00 87.00 84 ALA A N 1
ATOM 610 C CA . ALA A 1 84 ? 4.196 -0.913 -13.734 1.00 87.00 84 ALA A CA 1
ATOM 611 C C . ALA A 1 84 ? 4.117 0.342 -14.628 1.00 87.00 84 ALA A C 1
ATOM 613 O O . ALA A 1 84 ? 3.946 0.250 -15.842 1.00 87.00 84 ALA A O 1
ATOM 614 N N . GLY A 1 85 ? 4.222 1.531 -14.033 1.00 82.94 85 GLY A N 1
ATOM 615 C CA . GLY A 1 85 ? 4.060 2.806 -14.741 1.00 82.94 85 GLY A CA 1
ATOM 616 C C . GLY A 1 85 ? 2.598 3.181 -15.023 1.00 82.94 85 GLY A C 1
ATOM 617 O O . GLY A 1 85 ? 1.668 2.484 -14.626 1.00 82.94 85 GLY A O 1
ATOM 618 N N . ALA A 1 86 ? 2.391 4.305 -15.720 1.00 72.31 86 ALA A N 1
ATOM 619 C CA . ALA A 1 86 ? 1.063 4.907 -15.915 1.00 72.31 86 ALA A CA 1
ATOM 620 C C . ALA A 1 86 ? 0.143 4.146 -16.891 1.00 72.31 86 ALA A C 1
ATOM 622 O O . ALA A 1 86 ? -1.075 4.211 -16.761 1.00 72.31 86 ALA A O 1
ATOM 623 N N . MET A 1 87 ? 0.710 3.431 -17.870 1.00 72.69 87 MET A N 1
ATOM 624 C CA . MET A 1 87 ? -0.043 2.639 -18.861 1.00 72.69 87 MET A CA 1
ATOM 625 C C . MET A 1 87 ? 0.193 1.126 -18.725 1.00 72.69 87 MET A C 1
ATOM 627 O O . MET A 1 87 ? -0.232 0.356 -19.584 1.00 72.69 87 MET A O 1
ATOM 631 N N . GLY A 1 88 ? 0.908 0.694 -17.682 1.00 75.38 88 GLY A N 1
ATOM 632 C CA . GLY A 1 88 ? 1.223 -0.714 -17.458 1.00 75.38 88 GLY A CA 1
ATOM 633 C C . GLY A 1 88 ? 0.114 -1.482 -16.741 1.00 75.38 88 GLY A C 1
ATOM 634 O O . GLY A 1 88 ? -0.808 -0.908 -16.161 1.00 75.38 88 GLY A O 1
ATOM 635 N N . GLY A 1 89 ? 0.225 -2.810 -16.779 1.00 87.12 89 GLY A N 1
ATOM 636 C CA . GLY A 1 89 ? -0.642 -3.718 -16.030 1.00 87.12 89 GLY A CA 1
ATOM 637 C C . GLY A 1 89 ? -0.261 -3.833 -14.552 1.00 87.12 89 GLY A C 1
ATOM 638 O O . GLY A 1 89 ? 0.703 -3.216 -14.087 1.00 87.12 89 GLY A O 1
ATOM 639 N N . HIS A 1 90 ? -1.023 -4.654 -13.824 1.00 90.50 90 HIS A N 1
ATOM 640 C CA . HIS A 1 90 ? -0.705 -5.020 -12.445 1.00 90.50 90 HIS A CA 1
ATOM 641 C C . HIS A 1 90 ? 0.656 -5.709 -12.372 1.00 90.50 90 HIS A C 1
ATOM 643 O O . HIS A 1 90 ? 0.989 -6.552 -13.207 1.00 90.50 90 HIS A O 1
ATOM 649 N N . VAL A 1 91 ? 1.438 -5.320 -11.370 1.00 90.94 91 VAL A N 1
ATOM 650 C CA . VAL A 1 91 ? 2.696 -5.992 -11.032 1.00 90.94 91 VAL A CA 1
ATOM 651 C C . VAL A 1 91 ? 2.411 -7.316 -10.322 1.00 90.94 91 VAL A C 1
ATOM 653 O O . VAL A 1 91 ? 1.316 -7.527 -9.799 1.00 90.94 91 VAL A O 1
ATOM 656 N N . GLU A 1 92 ? 3.397 -8.203 -10.249 1.00 90.38 92 GLU A N 1
ATOM 657 C CA . GLU A 1 92 ? 3.263 -9.424 -9.450 1.00 90.38 92 GLU A CA 1
ATOM 658 C C . GLU A 1 92 ? 3.015 -9.077 -7.968 1.00 90.38 92 GLU A C 1
ATOM 660 O O . GLU A 1 92 ? 3.673 -8.194 -7.412 1.00 90.38 92 GLU A O 1
ATOM 665 N N . GLY A 1 93 ? 2.041 -9.745 -7.342 1.00 90.19 93 GLY A N 1
ATOM 666 C CA . GLY A 1 93 ? 1.597 -9.457 -5.971 1.00 90.19 93 GLY A CA 1
ATOM 667 C C . GLY A 1 93 ? 0.537 -8.353 -5.852 1.00 90.19 93 GLY A C 1
ATOM 668 O O . GLY A 1 93 ? 0.112 -8.048 -4.745 1.00 90.19 93 GLY A O 1
ATOM 669 N N . SER A 1 94 ? 0.088 -7.761 -6.966 1.00 92.12 94 SER A N 1
ATOM 670 C CA . SER A 1 94 ? -1.000 -6.772 -7.022 1.00 92.12 94 SER A CA 1
ATOM 671 C C . SER A 1 94 ? -2.249 -7.350 -7.713 1.00 92.12 94 SER A C 1
ATOM 673 O O . SER A 1 94 ? -2.105 -8.054 -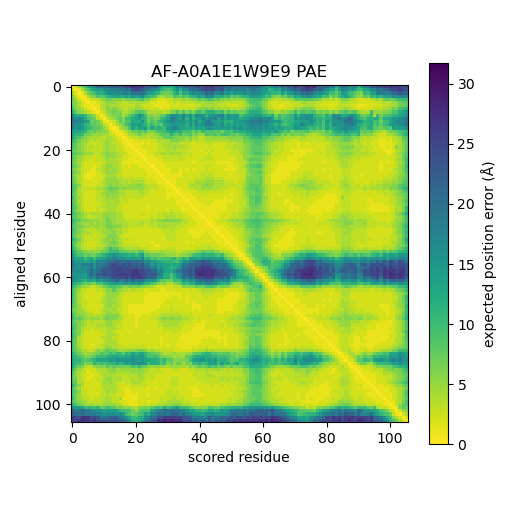8.715 1.00 92.12 94 SER A O 1
ATOM 675 N N . PRO A 1 95 ? -3.474 -7.015 -7.261 1.00 93.50 95 PRO A N 1
ATOM 676 C CA . PRO A 1 95 ? -3.783 -6.259 -6.046 1.00 93.50 95 PRO A CA 1
ATOM 677 C C . PRO A 1 95 ? -3.648 -7.110 -4.775 1.00 93.50 95 PRO A C 1
ATOM 679 O O . PRO A 1 95 ? -3.726 -8.336 -4.830 1.00 93.50 95 PRO A O 1
ATOM 682 N N . PHE A 1 96 ? -3.517 -6.455 -3.622 1.00 94.62 96 PHE A N 1
ATOM 683 C CA . PHE A 1 96 ? -3.525 -7.120 -2.314 1.00 94.62 96 PHE A CA 1
ATOM 684 C C . PHE A 1 96 ? -4.281 -6.306 -1.258 1.00 94.62 96 PHE A C 1
ATOM 686 O O . PHE A 1 96 ? -4.615 -5.137 -1.468 1.00 94.62 96 PHE A O 1
ATOM 693 N N . LEU A 1 97 ? -4.583 -6.949 -0.125 1.00 94.12 97 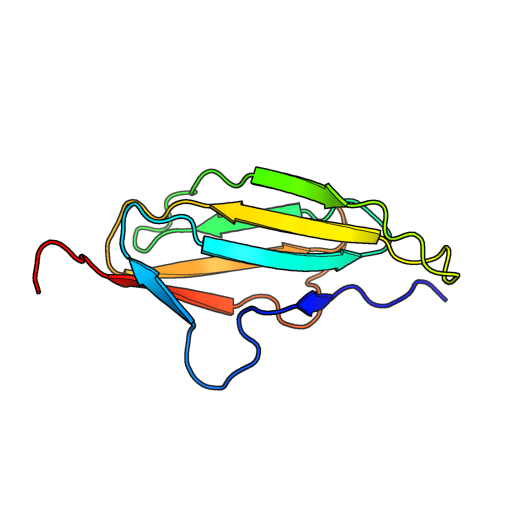LEU A N 1
ATOM 694 C CA . LEU A 1 97 ? -5.336 -6.358 0.980 1.00 94.12 97 LEU A CA 1
ATOM 695 C C . LEU A 1 97 ? -4.455 -6.130 2.209 1.00 94.12 97 LEU A C 1
ATOM 697 O O . LEU A 1 97 ? -3.688 -7.007 2.607 1.00 94.12 97 LEU A O 1
ATOM 701 N N . VAL A 1 98 ? -4.654 -4.983 2.855 1.00 94.94 98 VAL A N 1
ATOM 702 C CA . VAL A 1 98 ? -4.083 -4.649 4.166 1.00 94.94 98 VAL A CA 1
ATOM 703 C C . VAL A 1 98 ? -5.222 -4.370 5.140 1.00 94.94 98 VAL A C 1
ATOM 705 O O . VAL A 1 98 ? -6.115 -3.571 4.862 1.00 94.94 98 VAL A O 1
ATOM 708 N N . LYS A 1 99 ? -5.203 -5.017 6.302 1.00 94.75 99 LYS A N 1
ATOM 709 C CA . LYS A 1 99 ? -6.214 -4.858 7.345 1.00 94.75 99 LYS A CA 1
ATOM 710 C C . LYS A 1 99 ? -5.747 -3.861 8.400 1.00 94.75 99 LYS A C 1
ATOM 712 O O . LYS A 1 99 ? -4.883 -4.167 9.224 1.00 94.75 99 LYS A O 1
ATOM 717 N N . ALA A 1 100 ? -6.370 -2.690 8.409 1.00 94.62 100 ALA A N 1
ATOM 718 C CA . ALA A 1 100 ? -6.139 -1.680 9.427 1.00 94.62 100 ALA A CA 1
ATOM 719 C C . ALA A 1 100 ? -6.977 -1.965 10.685 1.00 94.62 100 ALA A C 1
ATOM 721 O O . ALA A 1 100 ? -8.178 -2.237 10.584 1.00 94.62 100 ALA A O 1
ATOM 722 N N . TYR A 1 101 ? -6.375 -1.881 11.872 1.00 93.12 101 TYR A N 1
ATOM 723 C CA . TYR A 1 101 ? -7.056 -2.053 13.163 1.00 93.12 101 TYR A CA 1
ATOM 724 C C . TYR A 1 101 ? -6.813 -0.862 14.098 1.00 93.12 101 TYR A C 1
ATOM 726 O O . TYR A 1 101 ? -5.825 -0.150 13.979 1.00 93.12 101 TYR A O 1
ATOM 734 N N . SER A 1 102 ? -7.712 -0.618 15.053 1.00 87.50 102 SER A N 1
ATOM 735 C CA . SER A 1 102 ? -7.522 0.454 16.040 1.00 87.50 102 SER A CA 1
ATOM 736 C C . SER A 1 102 ? -6.703 -0.053 17.227 1.00 87.50 102 SER A C 1
ATOM 738 O O . SER A 1 102 ? -7.194 -0.871 18.002 1.00 87.50 102 SER A O 1
ATOM 740 N N . ALA A 1 103 ? -5.483 0.462 17.398 1.00 71.00 103 ALA A N 1
ATOM 741 C CA . ALA A 1 103 ? -4.650 0.194 18.576 1.00 71.00 103 ALA A CA 1
ATOM 742 C C . ALA A 1 103 ? -5.130 0.935 19.843 1.00 71.00 103 ALA A C 1
ATOM 744 O O . ALA A 1 103 ? -4.691 0.628 20.939 1.00 71.00 103 ALA A O 1
ATOM 745 N N . ALA A 1 104 ? -6.078 1.873 19.734 1.00 63.97 104 ALA A N 1
ATOM 746 C CA . ALA A 1 104 ? -6.708 2.512 20.898 1.00 63.97 104 ALA A CA 1
ATOM 747 C C . ALA A 1 104 ? -7.754 1.614 21.592 1.00 63.97 104 ALA A C 1
ATOM 749 O O . ALA A 1 104 ? -8.404 2.041 22.545 1.00 63.97 104 ALA A O 1
ATOM 750 N N . ARG A 1 105 ? -7.969 0.395 21.080 1.00 54.78 105 ARG A N 1
ATOM 751 C CA . ARG A 1 105 ? -8.915 -0.593 21.616 1.00 54.78 105 ARG A CA 1
ATOM 752 C C 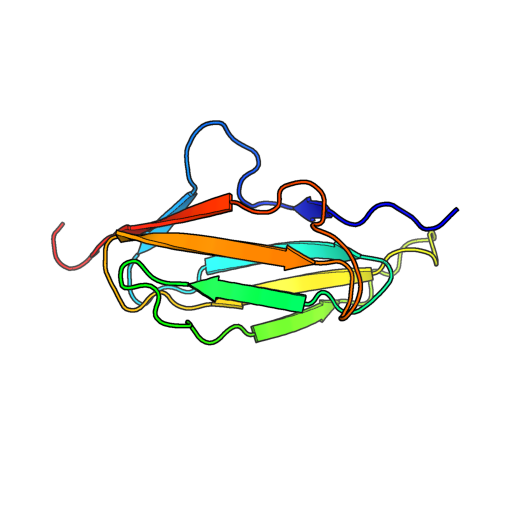. ARG A 1 105 ? -8.241 -1.901 22.053 1.00 54.78 105 ARG A C 1
ATOM 754 O O . ARG A 1 105 ? -8.907 -2.935 22.038 1.00 54.78 105 ARG A O 1
ATOM 761 N N . VAL A 1 106 ? -6.952 -1.863 22.402 1.00 48.22 106 VAL A N 1
ATOM 762 C CA . VAL A 1 106 ? -6.306 -2.944 23.172 1.00 48.22 106 VAL A CA 1
ATOM 763 C C . VAL A 1 106 ? -6.394 -2.690 24.666 1.00 48.22 106 VAL A C 1
ATOM 765 O O . VAL A 1 106 ? -6.319 -1.508 25.067 1.00 48.22 106 VAL A O 1
#